Protein AF-X1FT51-F1 (afdb_monomer)

Sequence (101 aa):
EKIKFENGLMIKLYLPLTEISEFQRIFDLLFQFLKIDKYLILNDMIDGKNLLKSIYGNLSFLDSYNPLKNLKWNNKDKIWMNHKLFNEKFEPIYPDLIPKE

Mean predicted aligned error: 13.95 Å

pLDDT: mean 81.31, std 9.32, range [43.72, 96.0]

Secondary structure (DSSP, 8-state):
-----S---------TT--HHHHHHHHHHHHHHHT----------S-HHHHHHHHHS--TTGGG--GGGGEEEETTTTEEEETTTB-TTS-BSSPPSS---

Organism: NCBI:txid412755

Radius of gyration: 22.02 Å; Cα contacts (8 Å, |Δi|>4): 41; chains: 1; bounding box: 54×42×45 Å

Solvent-accessible surface area (backbone atoms only — not comparable to full-atom values): 7027 Å² total; per-residue (Å²): 133,85,88,78,80,91,79,84,88,86,83,90,81,90,68,94,89,59,60,63,70,60,52,50,55,53,51,51,52,51,30,59,75,69,68,56,90,84,81,83,87,86,70,89,85,62,62,65,68,57,55,49,31,74,76,62,52,74,64,78,59,59,84,74,58,59,76,66,77,50,46,43,80,36,84,88,81,74,43,78,39,47,62,90,50,25,47,99,86,69,44,68,71,62,79,74,93,60,85,80,131

Foldseek 3Di:
DPDDDPDDDDDDDDDPPDDPVVVVVVVVVVCVVVVPPDDDDDDPPDDVVVVCCVVPPDPPVVVVDDPLVQWDQDPPVRDTDGCVQAPPVRHGPDDPPDDDD

Structure (mmCIF, N/CA/C/O backbone):
data_AF-X1FT51-F1
#
_entry.id   AF-X1FT51-F1
#
loop_
_atom_site.group_PDB
_atom_site.id
_atom_site.type_symbol
_atom_site.label_atom_id
_atom_site.label_alt_id
_atom_site.label_comp_id
_atom_site.label_asym_id
_atom_site.label_entity_id
_atom_site.label_seq_id
_atom_site.pdbx_PDB_ins_code
_atom_site.Cartn_x
_atom_site.Cartn_y
_atom_site.Cartn_z
_atom_site.occupancy
_atom_site.B_iso_or_equiv
_atom_site.auth_seq_id
_atom_site.auth_comp_id
_atom_site.auth_asym_id
_atom_site.auth_atom_id
_atom_site.pdbx_PDB_model_num
ATOM 1 N N . GLU A 1 1 ? -2.867 3.185 23.773 1.00 43.72 1 GLU A N 1
ATOM 2 C CA . GLU A 1 1 ? -2.922 1.721 23.989 1.00 43.72 1 GLU A CA 1
ATOM 3 C C . GLU A 1 1 ? -2.893 0.993 22.649 1.00 43.72 1 GLU A C 1
ATOM 5 O O . GLU A 1 1 ? -3.484 1.491 21.698 1.00 43.72 1 GLU A O 1
ATOM 10 N N . LYS A 1 2 ? -2.208 -0.155 22.540 1.00 52.22 2 LYS A N 1
ATOM 11 C CA . LYS A 1 2 ? -2.336 -1.032 21.361 1.00 52.22 2 LYS A CA 1
ATOM 12 C C . LYS A 1 2 ? -3.618 -1.846 21.515 1.00 52.22 2 LYS A C 1
ATOM 14 O O . LYS A 1 2 ? -3.695 -2.685 22.406 1.00 52.22 2 LYS A O 1
ATOM 19 N N . ILE A 1 3 ? -4.601 -1.604 20.652 1.00 59.88 3 ILE A N 1
ATOM 20 C CA . ILE A 1 3 ? -5.834 -2.395 20.599 1.00 59.88 3 ILE A CA 1
ATOM 21 C C . ILE A 1 3 ? -5.450 -3.830 20.205 1.00 59.88 3 ILE A C 1
ATOM 23 O O . ILE A 1 3 ? -4.977 -4.060 19.092 1.00 59.88 3 ILE A O 1
ATOM 27 N N . LYS A 1 4 ? -5.608 -4.787 21.124 1.00 54.03 4 LYS A N 1
ATOM 28 C CA . LYS A 1 4 ? -5.495 -6.222 20.837 1.00 54.03 4 LYS A CA 1
ATOM 29 C C . LYS A 1 4 ? -6.875 -6.726 20.424 1.00 54.03 4 LYS A C 1
ATOM 31 O O . LYS A 1 4 ? -7.795 -6.719 21.232 1.00 54.03 4 LYS A O 1
ATOM 36 N N . PHE A 1 5 ? -7.019 -7.136 19.170 1.00 60.41 5 PHE A N 1
ATOM 37 C CA . PHE A 1 5 ? -8.207 -7.852 18.712 1.00 60.41 5 PHE A CA 1
ATOM 38 C C . PHE A 1 5 ? -8.041 -9.330 19.079 1.00 60.41 5 PHE A C 1
ATOM 40 O O . PHE A 1 5 ? -7.095 -9.962 18.616 1.00 60.41 5 PHE A O 1
ATOM 47 N N . GLU A 1 6 ? -8.911 -9.861 19.940 1.00 64.50 6 GLU A N 1
ATOM 48 C CA . GLU A 1 6 ? -8.866 -11.276 20.347 1.00 64.50 6 GLU A CA 1
ATOM 49 C C . GLU A 1 6 ? -9.594 -12.185 19.354 1.00 64.50 6 GLU A C 1
ATOM 51 O O . GLU A 1 6 ? -9.133 -13.291 19.100 1.00 64.50 6 GLU A O 1
ATOM 56 N N . ASN A 1 7 ? -10.681 -11.699 18.742 1.00 71.56 7 ASN A N 1
ATOM 57 C CA . ASN A 1 7 ? -11.475 -12.426 17.754 1.00 71.56 7 ASN A CA 1
ATOM 58 C C . ASN A 1 7 ? -11.907 -11.471 16.632 1.00 71.56 7 ASN A C 1
ATOM 60 O O . ASN A 1 7 ? -12.375 -10.365 16.899 1.00 71.56 7 ASN A O 1
ATOM 64 N N . GLY A 1 8 ? -11.749 -11.895 15.380 1.00 73.81 8 GLY A N 1
ATOM 65 C CA . GLY A 1 8 ? -12.157 -11.142 14.196 1.00 73.81 8 GLY A CA 1
ATOM 66 C C . GLY A 1 8 ? -12.729 -12.078 13.137 1.00 73.81 8 GLY A C 1
ATOM 67 O O . GLY A 1 8 ? -12.371 -13.254 13.087 1.00 73.81 8 GLY A O 1
ATOM 68 N N . LEU A 1 9 ? -13.629 -11.562 12.303 1.00 80.00 9 LEU A N 1
ATOM 69 C CA . LEU A 1 9 ? -14.223 -12.305 11.196 1.00 80.00 9 LEU A CA 1
ATOM 70 C C . LEU A 1 9 ? -13.589 -11.841 9.884 1.00 80.00 9 LEU A C 1
ATOM 72 O O . LEU A 1 9 ? -13.661 -10.662 9.543 1.00 80.00 9 LEU A O 1
ATOM 76 N N . MET A 1 10 ? -12.992 -12.770 9.140 1.00 82.69 10 MET A N 1
ATOM 77 C CA . MET A 1 10 ? -12.526 -12.527 7.777 1.00 82.69 10 MET A CA 1
ATOM 78 C C . MET A 1 10 ? -13.498 -13.181 6.798 1.00 82.69 10 MET A C 1
ATOM 80 O O . MET A 1 10 ? -13.718 -14.389 6.855 1.00 82.69 10 MET A O 1
ATOM 84 N N . ILE A 1 11 ? -14.041 -12.390 5.875 1.00 81.56 11 ILE A N 1
ATOM 85 C CA . ILE A 1 11 ? -14.879 -12.886 4.782 1.00 81.56 11 ILE A CA 1
ATOM 86 C C . ILE A 1 11 ? -14.141 -12.610 3.475 1.00 81.56 11 ILE A C 1
ATOM 88 O O . ILE A 1 11 ? -13.855 -11.459 3.153 1.00 81.56 11 ILE A O 1
ATOM 92 N N . LYS A 1 12 ? -13.822 -13.667 2.723 1.00 83.31 12 LYS A N 1
ATOM 93 C CA . LYS A 1 12 ? -13.254 -13.552 1.376 1.00 83.31 12 LYS A CA 1
ATOM 94 C C . LYS A 1 12 ? -14.362 -13.776 0.355 1.00 83.31 12 LYS A C 1
ATOM 96 O O . LYS A 1 12 ? -14.964 -14.845 0.331 1.00 83.31 12 LYS A O 1
ATOM 101 N N . LEU A 1 13 ? -14.615 -12.772 -0.476 1.00 80.38 13 LEU A N 1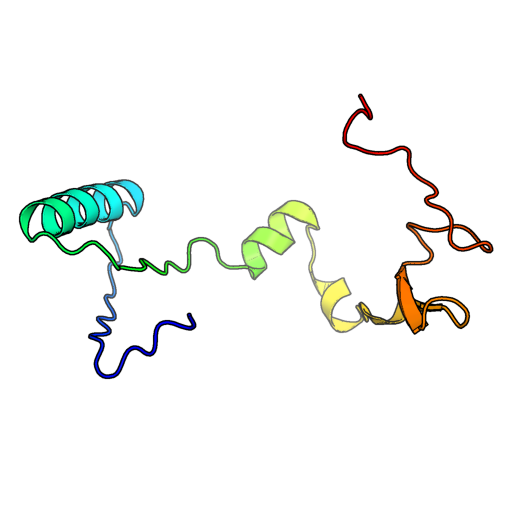
ATOM 102 C CA . LEU A 1 13 ? -15.646 -12.802 -1.511 1.00 80.38 13 LEU A CA 1
ATOM 103 C C . LEU A 1 13 ? -14.990 -12.747 -2.891 1.00 80.38 13 LEU A C 1
ATOM 105 O O . LEU A 1 13 ? -13.998 -12.047 -3.080 1.00 80.38 13 LEU A O 1
ATOM 109 N N . TYR A 1 14 ? -15.547 -13.484 -3.850 1.00 81.06 14 TYR A N 1
ATOM 110 C CA . TYR A 1 14 ? -15.173 -13.391 -5.258 1.00 81.06 14 TYR A CA 1
ATOM 111 C C . TYR A 1 14 ? -16.366 -12.855 -6.043 1.00 81.06 14 TYR A C 1
ATOM 113 O O . TYR A 1 14 ? -17.401 -13.514 -6.128 1.00 81.06 14 TYR A O 1
ATOM 121 N N . LEU A 1 15 ? -16.225 -11.641 -6.572 1.00 77.75 15 LEU A N 1
ATOM 122 C CA . LEU A 1 15 ? -17.309 -10.882 -7.187 1.00 77.75 15 LEU A CA 1
ATOM 123 C C . LEU A 1 15 ? -16.901 -10.448 -8.607 1.00 77.75 15 LEU A C 1
ATOM 125 O O . LEU A 1 15 ? -16.344 -9.367 -8.782 1.00 77.75 15 LEU A O 1
ATOM 129 N N . PRO A 1 16 ? -17.122 -11.293 -9.631 1.00 71.94 16 PRO A N 1
ATOM 130 C CA . PRO A 1 16 ? -16.562 -11.088 -10.971 1.00 71.94 16 PRO A CA 1
ATOM 131 C C . PRO A 1 16 ? -17.238 -9.977 -11.792 1.00 71.94 16 PRO A C 1
ATOM 133 O O . PRO A 1 16 ? -16.656 -9.508 -12.763 1.00 71.94 16 PRO A O 1
ATOM 136 N N . LEU A 1 17 ? -18.458 -9.567 -11.433 1.00 78.25 17 LEU A N 1
ATOM 137 C CA . LEU A 1 17 ? -19.267 -8.581 -12.167 1.00 78.25 17 LEU A CA 1
ATOM 138 C C . LEU A 1 17 ? -19.807 -7.498 -11.229 1.00 78.25 17 LEU A C 1
ATOM 140 O O . LEU A 1 17 ? -20.964 -7.098 -11.320 1.00 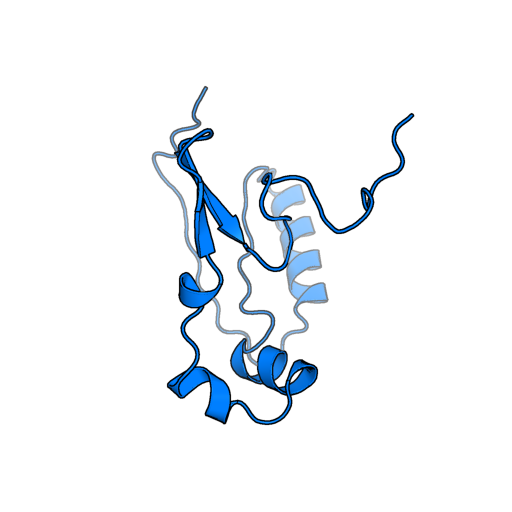78.25 17 LEU A O 1
ATOM 144 N N . THR A 1 18 ? -18.991 -7.074 -10.270 1.00 78.50 18 THR A N 1
ATOM 145 C CA . THR A 1 18 ? -19.416 -6.116 -9.252 1.00 78.50 18 THR A CA 1
ATOM 146 C C . THR A 1 18 ? -18.630 -4.828 -9.372 1.00 78.50 18 THR A C 1
ATOM 148 O O . THR A 1 18 ? -17.401 -4.832 -9.400 1.00 78.50 18 THR A O 1
ATOM 151 N N . GLU A 1 19 ? -19.354 -3.713 -9.414 1.00 82.12 19 GLU A N 1
ATOM 152 C CA . GLU A 1 19 ? -18.750 -2.398 -9.293 1.00 82.12 19 GLU A CA 1
ATOM 153 C C . GLU A 1 19 ? -18.266 -2.208 -7.849 1.00 82.12 19 GLU A C 1
ATOM 155 O O . GLU A 1 19 ? -19.047 -2.213 -6.896 1.00 82.12 19 GLU A O 1
ATOM 160 N N . ILE A 1 20 ? -16.953 -2.073 -7.680 1.00 81.50 20 ILE A N 1
ATOM 161 C CA . ILE A 1 20 ? -16.300 -1.989 -6.367 1.00 81.50 20 ILE A CA 1
ATOM 162 C C . ILE A 1 20 ? -16.835 -0.812 -5.546 1.00 81.50 20 ILE A C 1
ATOM 164 O O . ILE A 1 20 ? -17.069 -0.962 -4.348 1.00 81.50 20 ILE A O 1
ATOM 168 N N . SER A 1 21 ? -17.040 0.340 -6.184 1.00 82.00 21 SER A N 1
ATOM 169 C CA . SER A 1 21 ? -17.587 1.552 -5.564 1.00 82.00 21 SER A CA 1
ATOM 170 C C . SER A 1 21 ? -18.980 1.312 -4.997 1.00 82.00 21 SER A C 1
ATOM 172 O O . SER A 1 21 ? -19.263 1.684 -3.858 1.00 82.00 21 SER A O 1
ATOM 174 N N . GLU A 1 22 ? -19.850 0.657 -5.766 1.00 86.06 22 GLU A N 1
ATOM 175 C CA . GLU A 1 22 ? -21.198 0.332 -5.312 1.00 86.06 22 GLU A CA 1
ATOM 176 C C . GLU A 1 22 ? -21.174 -0.688 -4.167 1.00 86.06 22 GLU A C 1
ATOM 178 O O . GLU A 1 22 ? -21.875 -0.509 -3.169 1.00 86.06 22 GLU A O 1
ATOM 183 N N . PHE A 1 23 ? -20.315 -1.707 -4.263 1.00 87.62 23 PHE A N 1
ATOM 184 C CA . PHE A 1 23 ? -20.112 -2.683 -3.194 1.00 87.62 23 PHE A CA 1
ATOM 185 C C . PHE A 1 23 ? -19.663 -2.019 -1.888 1.00 87.62 23 PHE A C 1
ATOM 187 O O . PHE A 1 23 ? -20.269 -2.259 -0.844 1.00 87.62 23 PHE A O 1
ATOM 194 N N . GLN A 1 24 ? -18.644 -1.155 -1.948 1.00 87.44 24 GLN A N 1
ATOM 195 C CA . GLN A 1 24 ? -18.143 -0.414 -0.788 1.00 87.44 24 GLN A CA 1
ATOM 196 C C . GLN A 1 24 ? -19.254 0.427 -0.159 1.00 87.44 24 GLN A C 1
ATOM 198 O O . GLN A 1 24 ? -19.511 0.297 1.034 1.00 87.44 24 GLN A O 1
ATOM 203 N N . ARG A 1 25 ? -19.997 1.187 -0.973 1.00 90.81 25 ARG A N 1
ATOM 204 C CA . ARG A 1 25 ? -21.117 2.014 -0.506 1.00 90.81 25 ARG A CA 1
ATOM 205 C C . ARG A 1 25 ? -22.182 1.198 0.231 1.00 90.81 25 ARG A C 1
ATOM 207 O O . ARG A 1 25 ? -22.681 1.633 1.267 1.00 90.81 25 ARG A O 1
ATOM 214 N N . ILE A 1 26 ? -22.570 0.040 -0.304 1.00 91.50 26 ILE A N 1
ATOM 215 C CA . ILE A 1 26 ? -23.583 -0.822 0.326 1.00 91.50 26 ILE A CA 1
ATOM 216 C C . ILE A 1 26 ? -23.062 -1.388 1.650 1.00 91.50 26 ILE A C 1
ATOM 218 O O . ILE A 1 26 ? -23.801 -1.402 2.635 1.00 91.50 26 ILE A O 1
ATOM 222 N N . PHE A 1 27 ? -21.804 -1.828 1.694 1.00 90.56 27 PHE A N 1
ATOM 223 C CA . PHE A 1 27 ? -21.201 -2.361 2.915 1.00 90.56 27 PHE A CA 1
ATOM 224 C C . PHE A 1 27 ? -21.022 -1.296 3.996 1.00 90.56 27 PHE A C 1
ATOM 226 O O . PHE A 1 27 ? -21.295 -1.584 5.158 1.00 90.56 27 PHE A O 1
ATOM 233 N N . ASP A 1 28 ? -20.667 -0.067 3.626 1.00 90.31 28 ASP A N 1
ATOM 234 C CA . ASP A 1 28 ? -20.593 1.057 4.560 1.00 90.31 28 ASP A CA 1
ATOM 235 C C . ASP A 1 28 ? -21.963 1.329 5.199 1.00 90.31 28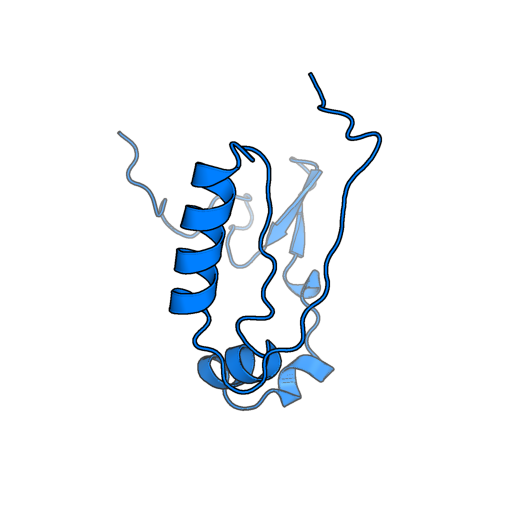 ASP A C 1
ATOM 237 O O . ASP A 1 28 ? -22.071 1.422 6.421 1.00 90.31 28 ASP A O 1
ATOM 241 N N . LEU A 1 29 ? -23.034 1.368 4.395 1.00 94.38 29 LEU A N 1
ATOM 242 C CA . LEU A 1 29 ? -24.404 1.538 4.898 1.00 94.38 29 LEU A CA 1
ATOM 243 C C . LEU A 1 29 ? -24.829 0.383 5.813 1.00 94.38 29 LEU A C 1
ATOM 245 O O . LEU A 1 29 ? -25.440 0.607 6.859 1.00 94.38 29 LEU A O 1
ATOM 249 N N . LEU A 1 30 ? -24.504 -0.854 5.431 1.00 93.69 30 LEU A N 1
ATOM 250 C CA . LEU A 1 30 ? -24.810 -2.045 6.219 1.00 93.69 30 LEU A CA 1
ATOM 251 C C . LEU A 1 30 ? -24.085 -2.013 7.571 1.00 93.69 30 LEU A C 1
ATOM 253 O O . LEU A 1 30 ? -24.693 -2.259 8.611 1.00 93.69 30 LEU A O 1
ATOM 257 N N . PHE A 1 31 ? -22.794 -1.694 7.577 1.00 93.12 31 PHE A N 1
ATOM 258 C CA . PHE A 1 31 ? -21.992 -1.636 8.795 1.00 93.12 31 PHE A CA 1
ATOM 259 C C . PHE A 1 31 ? -22.377 -0.459 9.680 1.00 93.12 31 PHE A C 1
ATOM 261 O O . PHE A 1 31 ? -22.461 -0.631 10.895 1.00 93.12 31 PHE A O 1
ATOM 268 N N . GLN A 1 32 ? -22.732 0.684 9.094 1.00 92.94 32 GLN A N 1
ATOM 269 C CA . GLN A 1 32 ? -23.319 1.799 9.829 1.00 92.94 32 GLN A CA 1
ATOM 270 C C . GLN A 1 32 ? -24.635 1.390 10.505 1.00 92.94 32 GLN A C 1
ATOM 272 O O . GLN A 1 32 ? -24.829 1.663 11.690 1.00 92.94 32 GLN A O 1
ATOM 277 N N . PHE A 1 33 ? -25.523 0.696 9.785 1.00 96.00 33 PHE A N 1
ATOM 278 C CA . PHE A 1 33 ? -26.780 0.186 10.338 1.00 96.00 33 PHE A CA 1
ATOM 279 C C . PHE A 1 33 ? -26.546 -0.807 11.488 1.00 96.00 33 PHE A C 1
ATOM 281 O O . PHE A 1 33 ? -27.220 -0.741 12.516 1.00 96.00 33 PHE A O 1
ATOM 288 N N . LEU A 1 34 ? -25.554 -1.691 11.344 1.00 94.44 34 LEU A N 1
ATOM 289 C CA . LEU A 1 34 ? -25.178 -2.686 12.353 1.00 94.44 34 LEU A CA 1
ATOM 290 C C . LEU A 1 34 ? -24.296 -2.129 13.485 1.00 94.44 34 LEU A C 1
ATOM 292 O O . LEU A 1 34 ? -23.979 -2.876 14.410 1.00 94.44 34 LEU A O 1
ATOM 296 N N . LYS A 1 35 ? -23.916 -0.842 13.442 1.00 93.38 35 LYS A N 1
ATOM 297 C CA . LYS A 1 35 ? -22.985 -0.193 14.387 1.00 93.38 35 LYS A CA 1
ATOM 298 C C . LYS A 1 35 ? -21.627 -0.905 14.481 1.00 93.38 35 LYS A C 1
ATOM 300 O O . LYS A 1 35 ? -21.092 -1.134 15.565 1.00 93.38 35 LYS A O 1
ATOM 305 N N . ILE A 1 36 ? -21.095 -1.310 13.330 1.00 89.62 36 ILE A N 1
ATOM 306 C CA . ILE A 1 36 ? -19.757 -1.888 13.204 1.00 89.62 36 ILE A CA 1
ATOM 307 C C . ILE A 1 36 ? -18.784 -0.757 12.877 1.00 89.62 36 ILE A C 1
ATOM 309 O O . ILE A 1 36 ? -18.650 -0.344 11.730 1.00 89.62 36 ILE A O 1
ATOM 313 N N . ASP A 1 37 ? -18.070 -0.286 13.895 1.00 83.56 37 ASP A N 1
ATOM 314 C CA . ASP A 1 37 ? -17.216 0.905 13.773 1.00 83.56 37 ASP A CA 1
ATOM 315 C C . ASP A 1 37 ? -15.785 0.583 13.305 1.00 83.56 37 ASP A C 1
ATOM 317 O O . ASP A 1 37 ? -15.011 1.471 12.954 1.00 83.56 37 ASP A O 1
ATOM 321 N N . LYS A 1 38 ? -15.393 -0.696 13.354 1.00 85.31 38 LYS A N 1
ATOM 322 C CA . LYS A 1 38 ? -14.028 -1.158 13.063 1.00 85.31 38 LYS A CA 1
ATOM 323 C C . LYS A 1 38 ? -14.057 -2.250 12.008 1.00 85.31 38 LYS A C 1
ATOM 325 O O . LYS A 1 38 ? -14.137 -3.433 12.334 1.00 85.31 38 LYS A O 1
ATOM 330 N N . TYR A 1 39 ? -13.961 -1.846 10.751 1.00 86.12 39 TYR A N 1
ATOM 331 C CA . TYR A 1 39 ? -13.862 -2.751 9.615 1.00 86.12 39 TYR A CA 1
ATOM 332 C C . TYR A 1 39 ? -12.782 -2.286 8.641 1.00 86.12 39 TYR A C 1
ATOM 334 O O . TYR A 1 39 ? -12.347 -1.136 8.657 1.00 86.12 39 TYR A O 1
ATOM 342 N N . LEU A 1 40 ? -12.331 -3.214 7.803 1.00 82.81 40 LEU A N 1
ATOM 343 C C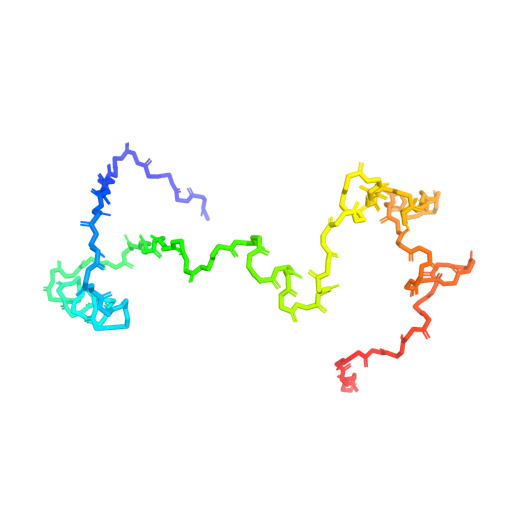A . LEU A 1 40 ? -11.364 -2.959 6.748 1.00 82.81 40 LEU A CA 1
ATOM 344 C C . LEU A 1 40 ? -11.821 -3.706 5.499 1.00 82.81 40 LEU A C 1
ATOM 346 O O . LEU A 1 40 ? -11.976 -4.926 5.533 1.00 82.81 40 LEU A O 1
ATOM 350 N N . ILE A 1 41 ? -12.021 -2.977 4.404 1.00 81.94 41 ILE A N 1
ATOM 351 C CA . ILE A 1 41 ? -12.293 -3.567 3.094 1.00 81.94 41 ILE A CA 1
ATOM 352 C C . ILE A 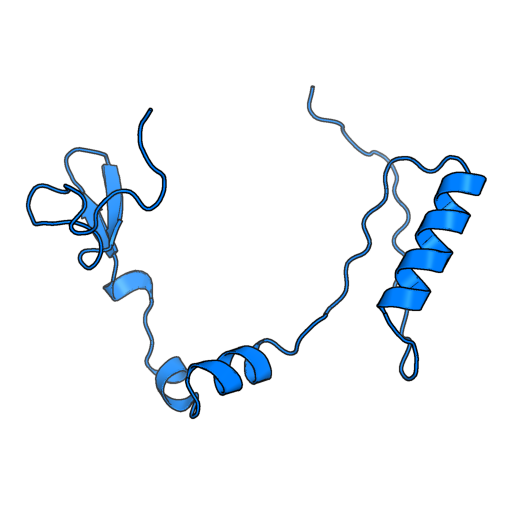1 41 ? -10.979 -3.555 2.319 1.00 81.94 41 ILE A C 1
ATOM 354 O O . ILE A 1 41 ? -10.500 -2.504 1.900 1.00 81.94 41 ILE A O 1
ATOM 358 N N . LEU A 1 42 ? -10.382 -4.734 2.158 1.00 77.75 42 LEU A N 1
ATOM 359 C CA . LEU A 1 42 ? -9.223 -4.928 1.295 1.00 77.75 42 LEU A CA 1
ATOM 360 C C . LEU A 1 42 ? -9.714 -5.355 -0.079 1.00 77.75 42 LEU A C 1
ATOM 362 O O . LEU A 1 42 ? -10.432 -6.346 -0.202 1.00 77.75 42 LEU A O 1
ATOM 366 N N . ASN A 1 43 ? -9.316 -4.611 -1.100 1.00 72.88 43 ASN A N 1
ATOM 367 C CA . ASN A 1 43 ? -9.610 -4.952 -2.475 1.00 72.88 43 ASN A CA 1
ATOM 368 C C . ASN A 1 43 ? -8.323 -4.929 -3.299 1.00 72.88 43 ASN A C 1
ATOM 370 O O . ASN A 1 43 ? -7.532 -3.990 -3.187 1.00 72.88 43 ASN A O 1
ATOM 374 N N . ASP A 1 44 ? -8.143 -5.938 -4.147 1.00 66.38 44 ASP A N 1
ATOM 375 C CA . ASP A 1 44 ? -7.071 -5.999 -5.137 1.00 66.38 44 ASP A CA 1
ATOM 376 C C . ASP A 1 44 ? -7.440 -5.070 -6.304 1.00 66.38 44 ASP A C 1
ATOM 378 O O . ASP A 1 44 ? -7.839 -5.505 -7.381 1.00 66.38 44 ASP A O 1
ATOM 382 N N . MET A 1 45 ? -7.393 -3.755 -6.067 1.00 63.41 45 MET A N 1
ATOM 383 C CA . MET A 1 45 ? -8.004 -2.789 -6.989 1.00 63.41 45 MET A CA 1
ATOM 384 C C . MET A 1 45 ? -7.290 -2.672 -8.335 1.00 63.41 45 MET A C 1
ATOM 386 O O . MET A 1 45 ? -7.901 -2.207 -9.292 1.00 63.41 45 MET A O 1
ATOM 390 N N . ILE A 1 46 ? -6.021 -3.071 -8.448 1.00 63.59 46 ILE A N 1
ATOM 391 C CA . ILE A 1 46 ? -5.280 -3.002 -9.710 1.00 63.59 46 ILE A CA 1
ATOM 392 C C . ILE A 1 46 ? -4.254 -4.134 -9.749 1.00 63.59 46 ILE A C 1
ATOM 394 O O . ILE A 1 46 ? -3.471 -4.299 -8.813 1.00 63.59 46 ILE A O 1
ATOM 398 N N . ASP A 1 47 ? -4.209 -4.880 -10.856 1.00 72.44 47 ASP A N 1
ATOM 399 C CA . ASP A 1 47 ? -3.074 -5.755 -11.152 1.00 72.44 47 ASP A CA 1
ATOM 400 C C . ASP A 1 47 ? -1.804 -4.894 -11.187 1.00 72.44 47 ASP A C 1
ATOM 402 O O . ASP A 1 47 ? -1.599 -4.099 -12.111 1.00 72.44 47 ASP A O 1
ATOM 406 N N . GLY A 1 48 ? -0.951 -5.044 -10.171 1.00 76.19 48 GLY A N 1
ATOM 407 C CA . GLY A 1 48 ? 0.283 -4.274 -10.037 1.00 76.19 48 GLY A CA 1
ATOM 408 C C . GLY A 1 48 ? 1.162 -4.355 -11.287 1.00 76.19 48 GLY A C 1
ATOM 409 O O . GLY A 1 48 ? 1.839 -3.387 -11.627 1.00 76.19 48 GLY A O 1
ATOM 410 N N . LYS A 1 49 ? 1.091 -5.456 -12.047 1.00 81.12 49 LYS A N 1
ATOM 411 C CA . LYS A 1 49 ? 1.786 -5.592 -13.329 1.00 81.12 49 LYS A CA 1
ATOM 412 C C . LYS A 1 49 ? 1.223 -4.644 -14.388 1.00 81.12 49 LYS A C 1
ATOM 414 O O . LYS A 1 49 ? 1.994 -4.059 -15.144 1.00 81.12 49 LYS A O 1
ATOM 419 N N . ASN A 1 50 ? -0.094 -4.469 -14.449 1.00 81.81 50 ASN A N 1
ATOM 420 C CA . ASN A 1 50 ? -0.734 -3.547 -15.388 1.00 81.81 50 ASN A CA 1
ATOM 421 C C . ASN A 1 50 ? -0.487 -2.084 -15.007 1.00 81.81 50 ASN A C 1
ATOM 423 O O . ASN A 1 50 ? -0.210 -1.280 -15.894 1.00 81.81 50 ASN A O 1
ATOM 427 N N . LEU A 1 51 ? -0.474 -1.760 -13.709 1.00 82.25 51 LEU A N 1
ATOM 428 C CA . LEU A 1 51 ? -0.080 -0.431 -13.228 1.00 82.25 51 LEU A CA 1
ATOM 429 C C . LEU A 1 51 ? 1.370 -0.094 -13.604 1.00 82.25 51 LEU A C 1
ATOM 431 O O . LEU A 1 51 ? 1.666 0.982 -14.117 1.00 82.25 51 LEU A O 1
ATOM 435 N N . LEU A 1 52 ? 2.295 -1.030 -13.382 1.00 84.50 52 LEU A N 1
ATOM 436 C CA . LEU A 1 52 ? 3.691 -0.824 -13.763 1.00 84.50 52 LEU A CA 1
ATOM 437 C C . LEU A 1 52 ? 3.829 -0.672 -15.283 1.00 84.50 52 LEU A C 1
ATOM 439 O O . LEU A 1 52 ? 4.579 0.190 -15.736 1.00 84.50 52 LEU A O 1
ATOM 443 N N . LYS A 1 53 ? 3.086 -1.458 -16.076 1.00 88.19 53 LYS A N 1
ATOM 444 C CA . LYS A 1 53 ? 3.070 -1.326 -17.542 1.00 88.19 53 LYS A CA 1
ATOM 445 C C . LYS A 1 53 ? 2.535 0.025 -18.006 1.00 88.19 53 LYS A C 1
ATOM 447 O O . LYS A 1 53 ? 3.071 0.566 -18.964 1.00 88.19 53 LYS A O 1
ATOM 452 N N . SER A 1 54 ? 1.511 0.588 -17.363 1.00 85.19 54 SER A N 1
ATOM 453 C CA . SER A 1 54 ? 0.967 1.887 -17.784 1.00 85.19 54 SER A CA 1
ATOM 454 C C . SER A 1 54 ? 1.940 3.043 -17.545 1.00 85.19 54 SER A C 1
ATOM 456 O O . SER A 1 54 ? 1.890 4.031 -18.267 1.00 85.19 54 SER A O 1
ATOM 458 N N . ILE A 1 55 ? 2.826 2.922 -16.550 1.00 87.25 55 ILE A N 1
ATOM 459 C CA . ILE A 1 55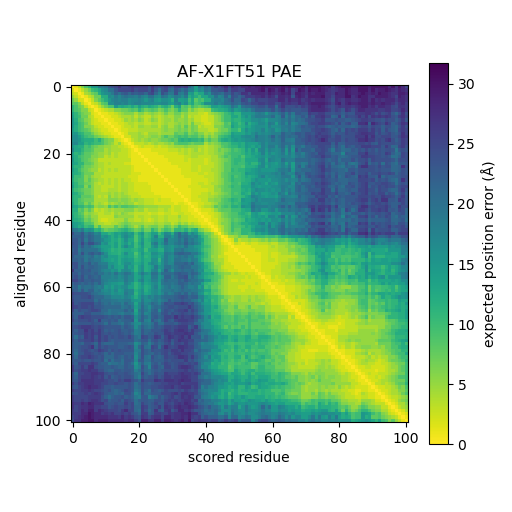 ? 3.817 3.954 -16.204 1.00 87.25 55 ILE A CA 1
ATOM 460 C C . ILE A 1 55 ? 5.120 3.764 -16.991 1.00 87.25 55 ILE A C 1
ATOM 462 O O . ILE A 1 55 ? 5.668 4.723 -17.528 1.00 87.25 55 ILE A O 1
ATOM 466 N N . TYR A 1 56 ? 5.630 2.533 -17.046 1.00 88.69 56 TYR A N 1
ATOM 467 C CA . TYR A 1 56 ? 6.969 2.232 -17.566 1.00 88.69 56 TYR A CA 1
ATOM 468 C C . TYR A 1 56 ? 6.961 1.523 -18.928 1.00 88.69 56 TYR A C 1
ATOM 470 O O . TYR A 1 56 ? 8.019 1.308 -19.518 1.00 88.69 56 TYR A O 1
ATOM 478 N N . GLY A 1 57 ? 5.790 1.148 -19.449 1.00 90.19 57 GLY A N 1
ATOM 479 C CA . GLY A 1 57 ? 5.657 0.401 -20.696 1.00 90.19 57 GLY A CA 1
ATOM 480 C C . GLY A 1 57 ? 6.142 -1.043 -20.553 1.00 90.19 57 GLY A C 1
ATOM 481 O O . GLY A 1 57 ? 5.5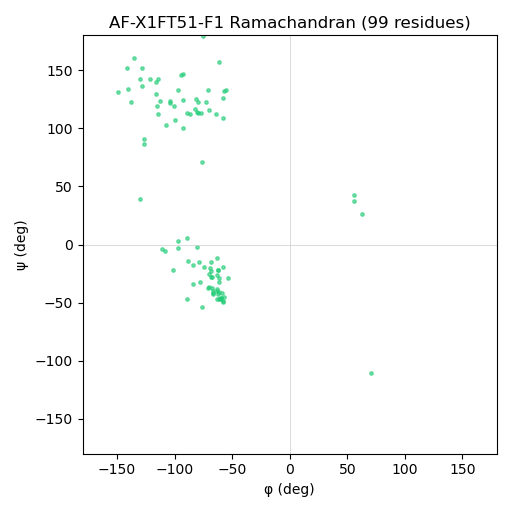05 -1.877 -19.907 1.00 90.19 57 GLY A O 1
ATOM 482 N N . ASN A 1 58 ? 7.268 -1.363 -21.192 1.00 90.88 58 ASN A N 1
ATOM 483 C CA . ASN A 1 58 ? 7.866 -2.695 -21.117 1.00 90.88 58 ASN A CA 1
ATOM 484 C C . ASN A 1 58 ? 8.467 -2.947 -19.720 1.00 90.88 58 ASN A C 1
ATOM 486 O O . ASN A 1 58 ? 9.220 -2.128 -19.205 1.00 90.88 58 ASN A O 1
ATOM 490 N N . LEU A 1 59 ? 8.172 -4.109 -19.130 1.00 92.44 59 LEU A N 1
ATOM 491 C CA . LEU A 1 59 ? 8.614 -4.487 -17.785 1.00 92.44 59 LEU A CA 1
ATOM 492 C C . LEU A 1 59 ? 9.876 -5.356 -17.737 1.00 92.44 59 LEU A C 1
ATOM 494 O O . LEU A 1 59 ? 10.290 -5.722 -16.642 1.00 92.44 59 LEU A O 1
ATOM 498 N N . SER A 1 60 ? 10.519 -5.663 -18.869 1.00 91.62 60 SER A N 1
ATOM 499 C CA . SER A 1 60 ? 11.745 -6.487 -18.896 1.00 91.62 60 SER A CA 1
ATOM 500 C C . SER A 1 60 ? 12.895 -5.917 -18.053 1.00 91.62 60 SER A C 1
ATOM 502 O O . SER A 1 60 ? 13.820 -6.633 -17.687 1.00 91.62 60 SER A O 1
ATOM 504 N N . PHE A 1 61 ? 12.859 -4.621 -17.720 1.00 88.06 61 PHE A N 1
ATOM 505 C CA . PHE A 1 61 ? 13.850 -4.019 -16.829 1.00 88.06 61 PHE A CA 1
ATOM 506 C C . PHE A 1 61 ? 13.750 -4.546 -15.390 1.00 88.06 61 PHE A C 1
ATOM 508 O O . PHE A 1 61 ? 14.774 -4.580 -14.707 1.00 88.06 61 PHE A O 1
ATOM 515 N N . LEU A 1 62 ? 12.561 -4.973 -14.935 1.00 88.31 62 LEU A N 1
ATOM 516 C CA . LEU A 1 62 ? 12.336 -5.454 -13.568 1.00 88.31 62 LEU A CA 1
ATOM 517 C C . LEU A 1 62 ? 13.179 -6.690 -13.244 1.00 88.31 62 LEU A C 1
ATOM 519 O O . LEU A 1 62 ? 13.651 -6.808 -12.118 1.00 88.31 62 LEU A O 1
ATOM 523 N N . ASP A 1 63 ? 13.456 -7.537 -14.238 1.00 88.88 63 ASP A N 1
ATOM 524 C CA . ASP A 1 63 ? 14.276 -8.747 -14.084 1.00 88.88 63 ASP A CA 1
ATOM 525 C C . ASP A 1 63 ? 15.724 -8.428 -13.671 1.00 88.88 63 ASP A C 1
ATOM 527 O O . ASP A 1 63 ? 16.403 -9.230 -13.032 1.00 88.88 63 ASP A O 1
ATOM 531 N N . SER A 1 64 ? 16.200 -7.229 -14.016 1.00 88.00 64 SER A N 1
ATOM 532 C CA . SER A 1 64 ? 17.542 -6.733 -13.684 1.00 88.00 64 SER A CA 1
ATOM 533 C C . SER A 1 64 ? 17.533 -5.594 -12.656 1.00 88.00 64 SER A C 1
ATOM 535 O O . SER A 1 64 ? 18.594 -5.116 -12.230 1.00 88.00 64 SER A O 1
ATOM 537 N N . TYR A 1 65 ? 16.344 -5.133 -12.257 1.00 84.75 65 TYR A N 1
ATOM 538 C CA . TYR A 1 65 ? 16.183 -3.976 -11.394 1.00 84.75 65 TYR A CA 1
ATOM 539 C C . TYR A 1 65 ? 16.493 -4.345 -9.945 1.00 84.75 65 TYR A C 1
ATOM 541 O O . TYR A 1 65 ? 15.7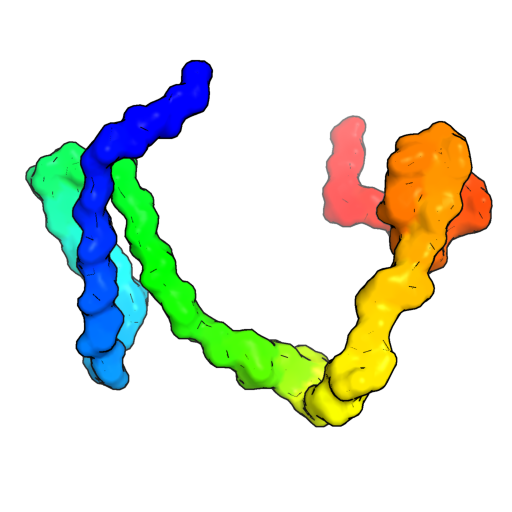63 -5.085 -9.293 1.00 84.75 65 TYR A O 1
ATOM 549 N N . ASN A 1 66 ? 17.575 -3.776 -9.413 1.00 83.62 66 ASN A N 1
ATOM 550 C CA . ASN A 1 66 ? 17.900 -3.872 -7.996 1.00 83.62 66 ASN A CA 1
ATOM 551 C C . ASN A 1 66 ? 17.637 -2.515 -7.317 1.00 83.62 66 ASN A C 1
ATOM 553 O O . ASN A 1 66 ? 18.470 -1.608 -7.446 1.00 83.62 66 ASN A O 1
ATOM 557 N N . PRO A 1 67 ? 16.525 -2.357 -6.573 1.00 78.06 67 PRO A N 1
ATOM 558 C CA . PRO A 1 67 ? 16.185 -1.096 -5.917 1.00 78.06 67 PRO A CA 1
ATOM 559 C C . PRO A 1 67 ? 17.239 -0.661 -4.890 1.00 78.06 67 PRO A C 1
ATOM 561 O O . PRO A 1 67 ? 17.457 0.539 -4.716 1.00 78.06 67 PRO A O 1
ATOM 564 N N . LEU A 1 68 ? 17.952 -1.612 -4.274 1.00 80.00 68 LEU A N 1
ATOM 565 C CA . LEU A 1 68 ? 18.968 -1.345 -3.253 1.00 80.00 68 LEU A CA 1
ATOM 566 C C . LEU A 1 68 ? 20.208 -0.647 -3.817 1.00 80.00 68 LEU A C 1
ATOM 568 O O . LEU A 1 68 ? 20.880 0.063 -3.077 1.00 80.00 68 LEU A O 1
ATOM 572 N N . LYS A 1 69 ? 20.482 -0.752 -5.128 1.00 81.25 69 LYS A N 1
ATOM 573 C CA . LYS A 1 69 ? 21.573 0.009 -5.771 1.00 81.25 69 LYS A CA 1
ATOM 574 C C . LYS A 1 69 ? 21.367 1.523 -5.685 1.00 81.25 69 LYS A C 1
ATOM 576 O O . LYS A 1 69 ? 22.325 2.279 -5.815 1.00 81.25 69 LYS A O 1
ATOM 581 N N . ASN A 1 70 ? 20.129 1.983 -5.482 1.00 81.94 70 ASN A N 1
ATOM 582 C CA . ASN A 1 70 ? 19.857 3.408 -5.321 1.00 81.94 70 ASN A CA 1
ATOM 583 C C . ASN A 1 70 ? 20.199 3.917 -3.912 1.00 81.94 70 ASN A C 1
ATOM 585 O O . ASN A 1 70 ? 20.323 5.126 -3.727 1.00 81.94 70 ASN A O 1
ATOM 589 N N . LEU A 1 71 ? 20.400 3.024 -2.941 1.00 86.00 71 LEU A N 1
ATOM 590 C CA . LEU A 1 71 ? 20.646 3.373 -1.549 1.00 86.00 71 LEU A CA 1
ATOM 591 C C . LEU A 1 71 ? 22.146 3.364 -1.234 1.00 86.00 71 LEU A C 1
ATOM 593 O O . LEU A 1 71 ? 22.865 2.419 -1.550 1.00 86.00 71 LEU A O 1
ATOM 597 N N . LYS A 1 72 ? 22.615 4.420 -0.571 1.00 85.38 72 LYS A N 1
ATOM 598 C CA . LYS A 1 72 ? 23.943 4.511 0.037 1.00 85.38 72 LYS A CA 1
ATOM 599 C C . LYS A 1 72 ? 23.783 4.658 1.544 1.00 85.38 72 LYS A C 1
ATOM 601 O O . LYS A 1 72 ? 22.885 5.355 2.015 1.00 85.38 72 LYS A O 1
ATOM 606 N N . TRP A 1 73 ? 24.644 3.987 2.296 1.00 86.25 73 TRP A N 1
ATOM 607 C CA . TRP A 1 73 ? 24.644 4.081 3.749 1.00 86.25 73 TRP A CA 1
ATOM 608 C C . TRP A 1 73 ? 25.187 5.443 4.189 1.00 86.25 73 TRP A C 1
ATOM 610 O O . TRP A 1 73 ? 26.316 5.802 3.848 1.00 86.25 73 TRP A O 1
ATOM 620 N N . ASN A 1 74 ? 24.392 6.195 4.948 1.00 83.38 74 ASN A N 1
ATOM 621 C CA . ASN A 1 74 ? 24.842 7.420 5.589 1.00 83.38 74 ASN A CA 1
ATOM 622 C C . ASN A 1 74 ? 25.480 7.083 6.944 1.00 83.38 74 ASN A C 1
ATOM 624 O O . ASN A 1 74 ? 24.811 6.667 7.890 1.00 83.38 74 ASN A O 1
ATOM 628 N N . ASN A 1 75 ? 26.794 7.294 7.046 1.00 83.62 75 ASN A N 1
ATOM 629 C CA . ASN A 1 75 ? 27.550 7.008 8.264 1.00 83.62 75 ASN A CA 1
ATOM 630 C C . ASN A 1 75 ? 27.242 7.951 9.433 1.00 83.62 75 ASN A C 1
ATOM 632 O O . ASN A 1 75 ? 27.447 7.535 10.577 1.00 83.62 75 ASN A O 1
ATOM 636 N N . LYS A 1 76 ? 26.783 9.176 9.149 1.00 84.25 76 LYS A N 1
ATOM 637 C CA . LYS 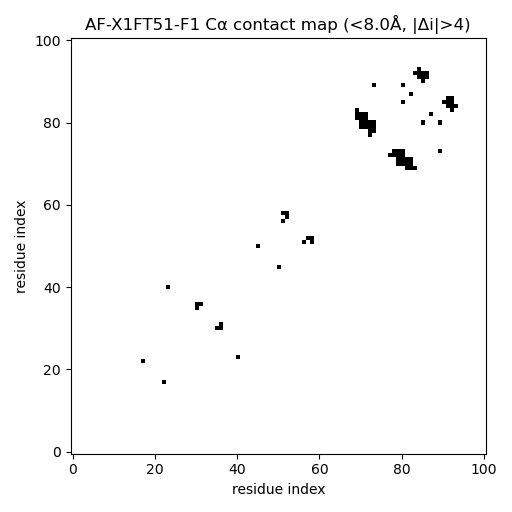A 1 76 ? 26.453 10.206 10.139 1.00 84.25 76 LYS A CA 1
ATOM 638 C C . LYS A 1 76 ? 25.118 9.896 10.810 1.00 84.25 76 LYS A C 1
ATOM 640 O O . LYS A 1 76 ? 25.075 9.753 12.026 1.00 84.25 76 LYS A O 1
ATOM 645 N N . ASP A 1 77 ? 24.079 9.693 10.003 1.00 81.56 77 ASP A N 1
ATOM 646 C CA . ASP A 1 77 ? 22.700 9.541 10.491 1.00 81.56 77 ASP A CA 1
ATOM 647 C C . ASP A 1 77 ? 22.265 8.069 10.642 1.00 81.56 77 ASP A C 1
ATOM 649 O O . ASP A 1 77 ? 21.167 7.791 11.114 1.00 81.56 77 ASP A O 1
ATOM 653 N N . LYS A 1 78 ? 23.130 7.109 10.269 1.00 86.69 78 LYS A N 1
ATOM 654 C CA . LYS A 1 78 ? 22.899 5.649 10.357 1.00 86.69 78 LYS A CA 1
ATOM 655 C C . LYS A 1 78 ? 21.630 5.177 9.634 1.00 86.69 78 LYS A C 1
ATOM 657 O O . LYS A 1 78 ? 20.949 4.258 10.086 1.00 86.69 78 LYS A O 1
ATOM 662 N N . ILE A 1 79 ? 21.339 5.785 8.487 1.00 83.12 79 ILE A N 1
ATOM 663 C CA . ILE A 1 79 ? 20.194 5.454 7.632 1.00 83.12 79 ILE A CA 1
ATOM 664 C C . ILE A 1 79 ? 20.636 5.210 6.187 1.00 83.12 79 ILE A C 1
ATOM 666 O O . ILE A 1 79 ? 21.632 5.758 5.712 1.00 83.12 79 ILE A O 1
ATOM 670 N N . TRP A 1 80 ? 19.882 4.384 5.463 1.00 81.88 80 TRP A N 1
ATOM 671 C CA . TRP A 1 80 ? 20.052 4.211 4.020 1.00 81.88 80 TRP A CA 1
ATOM 672 C C . TRP A 1 80 ? 19.384 5.369 3.280 1.00 81.88 80 TRP A C 1
ATOM 674 O O . TRP A 1 80 ? 18.185 5.590 3.429 1.00 81.88 80 TRP A O 1
ATOM 684 N N . MET A 1 81 ? 20.148 6.093 2.465 1.00 81.31 81 MET A N 1
ATOM 685 C CA . MET A 1 81 ? 19.671 7.275 1.746 1.00 81.31 81 MET A CA 1
ATOM 686 C C . MET A 1 81 ? 19.819 7.108 0.240 1.00 81.31 81 MET A C 1
ATOM 688 O O . MET A 1 81 ? 20.792 6.536 -0.251 1.00 81.31 81 MET A O 1
ATOM 692 N N . ASN A 1 82 ? 18.848 7.619 -0.514 1.00 85.44 82 ASN A N 1
ATOM 693 C CA . ASN A 1 82 ? 18.884 7.558 -1.968 1.00 85.44 82 ASN A CA 1
ATOM 694 C C . ASN A 1 82 ? 19.779 8.669 -2.532 1.00 85.44 82 ASN A C 1
ATOM 696 O O . ASN A 1 82 ? 19.433 9.843 -2.458 1.00 85.44 82 ASN A O 1
ATOM 700 N N . HIS A 1 83 ? 20.897 8.306 -3.156 1.00 80.75 83 HIS A N 1
ATOM 701 C CA . HIS A 1 83 ? 21.854 9.270 -3.719 1.00 80.75 83 HIS A CA 1
ATOM 702 C C . HIS A 1 83 ? 21.286 10.144 -4.853 1.00 80.75 83 HIS A C 1
ATOM 704 O O . HIS A 1 83 ? 21.927 11.100 -5.266 1.00 80.75 83 HIS A O 1
ATOM 710 N N . LYS A 1 84 ? 20.103 9.813 -5.387 1.00 83.81 84 LYS A N 1
ATOM 711 C CA . LYS A 1 84 ? 19.387 10.648 -6.364 1.00 83.81 84 LYS A CA 1
ATOM 712 C C . LYS A 1 84 ? 18.555 11.751 -5.713 1.00 83.81 84 LYS A C 1
ATOM 714 O O . LYS A 1 84 ? 18.131 12.665 -6.407 1.00 83.81 84 LYS A O 1
ATOM 719 N N . LEU A 1 85 ? 18.272 11.627 -4.417 1.00 84.56 85 LEU A N 1
ATOM 720 C CA . LEU A 1 85 ? 17.486 12.589 -3.643 1.00 84.56 85 LEU A CA 1
ATOM 721 C C . LEU A 1 85 ? 18.373 13.502 -2.792 1.00 84.56 85 LEU A C 1
ATOM 723 O O . LEU A 1 85 ? 17.940 14.594 -2.436 1.00 84.56 85 LEU A O 1
ATOM 727 N N . PHE A 1 86 ? 19.599 13.068 -2.485 1.00 83.19 86 PHE A N 1
ATOM 728 C CA . PHE A 1 86 ? 20.504 13.752 -1.565 1.00 83.19 86 PHE A CA 1
ATOM 729 C C . PHE A 1 86 ? 21.900 13.945 -2.167 1.00 83.19 86 PHE A C 1
ATOM 731 O O . PHE A 1 86 ? 22.401 13.061 -2.864 1.00 83.19 86 PHE A O 1
ATOM 738 N N . ASN A 1 87 ? 22.529 15.088 -1.883 1.00 82.19 87 ASN A N 1
ATOM 739 C CA . ASN A 1 87 ? 23.892 15.406 -2.310 1.00 82.19 87 ASN A CA 1
ATOM 740 C C . ASN A 1 87 ? 24.949 14.642 -1.474 1.00 82.19 87 ASN A C 1
ATOM 742 O O . ASN A 1 87 ? 24.619 13.889 -0.558 1.00 82.19 87 ASN A O 1
ATOM 746 N N . GLU A 1 88 ? 26.241 14.836 -1.762 1.00 79.94 88 GLU A N 1
ATOM 747 C CA . GLU A 1 88 ? 27.344 14.181 -1.026 1.00 79.94 88 GLU A CA 1
ATOM 748 C C . GLU A 1 88 ? 27.406 14.554 0.465 1.00 79.94 88 GLU A C 1
ATOM 750 O O . GLU A 1 88 ? 27.958 13.807 1.271 1.00 79.94 88 GLU A O 1
ATOM 755 N N . LYS A 1 89 ? 26.812 15.691 0.840 1.00 80.00 89 LYS A N 1
ATOM 756 C CA . LYS A 1 89 ? 26.662 16.147 2.227 1.00 80.00 89 LYS A CA 1
ATOM 757 C C . LYS A 1 89 ? 25.372 15.635 2.883 1.00 80.00 89 LYS A C 1
ATOM 759 O O . LYS A 1 89 ? 25.100 15.998 4.024 1.00 80.00 89 LYS A O 1
ATOM 764 N N . PHE A 1 90 ? 24.615 14.777 2.191 1.00 74.38 90 PHE A N 1
ATOM 765 C CA . PHE A 1 90 ? 23.306 14.252 2.588 1.00 74.38 90 PHE A CA 1
ATOM 766 C C . PHE A 1 90 ? 22.200 15.311 2.731 1.00 74.38 90 PHE A C 1
ATOM 768 O O . PHE A 1 90 ? 21.221 15.103 3.443 1.00 74.38 90 PHE A O 1
ATOM 775 N N . GLU A 1 91 ? 22.310 16.426 2.013 1.00 82.19 91 GLU A N 1
ATOM 776 C CA . GLU A 1 91 ? 21.266 17.452 1.946 1.00 82.19 91 GLU A CA 1
ATOM 777 C C . GLU A 1 91 ? 20.336 17.185 0.750 1.00 82.19 91 GLU A C 1
ATOM 779 O O . GLU A 1 91 ? 20.804 16.674 -0.275 1.00 82.19 91 GLU A O 1
ATOM 784 N N . PRO A 1 92 ? 19.033 17.509 0.839 1.00 85.44 92 PRO A N 1
ATOM 785 C CA . PRO A 1 92 ? 18.095 17.334 -0.268 1.00 85.44 92 PRO A CA 1
ATOM 786 C C . PRO A 1 92 ? 18.548 18.091 -1.523 1.00 85.44 92 PRO A C 1
ATOM 788 O O . PRO A 1 92 ? 18.901 19.265 -1.455 1.00 85.44 92 PRO A O 1
ATOM 791 N N . ILE A 1 93 ? 18.526 17.424 -2.679 1.00 85.31 93 ILE A N 1
ATOM 792 C CA . ILE A 1 93 ? 18.806 18.058 -3.982 1.00 85.31 93 ILE A CA 1
ATOM 793 C C . ILE A 1 93 ? 17.584 18.845 -4.466 1.00 85.31 93 ILE A C 1
ATOM 795 O O . ILE A 1 93 ? 17.714 19.863 -5.143 1.00 85.31 93 ILE A O 1
ATOM 799 N N . TYR A 1 94 ? 16.394 18.355 -4.127 1.00 83.25 94 TYR A N 1
ATOM 800 C CA . TYR A 1 94 ? 15.132 18.965 -4.512 1.00 83.25 94 TYR A CA 1
ATOM 801 C C . TYR A 1 94 ? 14.625 19.897 -3.410 1.00 83.25 94 TYR A C 1
ATOM 803 O O . TYR A 1 94 ? 14.822 19.594 -2.229 1.00 83.25 94 TYR A O 1
ATOM 811 N N . PRO A 1 95 ? 13.959 21.004 -3.780 1.00 81.81 95 PRO A N 1
ATOM 812 C CA . PRO A 1 95 ? 13.276 21.849 -2.813 1.00 81.81 95 PRO A CA 1
ATOM 813 C C . PRO A 1 95 ? 12.171 21.062 -2.104 1.00 81.81 95 PRO A C 1
ATOM 815 O O . PRO A 1 95 ? 11.655 20.071 -2.632 1.00 81.81 95 PRO A O 1
ATOM 818 N N . ASP A 1 96 ? 11.792 21.523 -0.914 1.00 79.69 96 ASP A N 1
ATOM 819 C CA . ASP A 1 96 ? 10.671 20.939 -0.190 1.00 79.69 96 ASP A CA 1
ATOM 820 C C . ASP A 1 96 ? 9.404 21.014 -1.053 1.00 79.69 96 ASP A C 1
ATOM 822 O O . ASP A 1 96 ? 9.014 22.078 -1.533 1.00 79.69 96 ASP A O 1
ATOM 826 N N . LEU A 1 97 ? 8.756 19.864 -1.254 1.00 76.69 97 LEU A N 1
ATOM 827 C CA . LEU A 1 97 ? 7.491 19.773 -1.996 1.00 76.69 97 LEU A CA 1
ATOM 828 C C . LEU A 1 97 ? 6.328 20.432 -1.243 1.00 76.69 97 LEU A C 1
ATOM 830 O O . LEU A 1 97 ? 5.268 20.667 -1.818 1.00 76.69 97 LEU A O 1
ATOM 834 N N . ILE A 1 98 ? 6.527 20.693 0.049 1.00 79.94 98 ILE A N 1
ATOM 835 C CA . ILE A 1 98 ? 5.570 21.338 0.935 1.00 79.94 98 ILE A CA 1
ATOM 836 C C . ILE A 1 98 ? 6.169 22.698 1.312 1.00 79.94 98 ILE A C 1
ATOM 838 O O . ILE A 1 98 ? 7.289 22.725 1.831 1.00 79.94 98 ILE A O 1
ATOM 842 N N . PRO A 1 99 ? 5.464 23.816 1.063 1.00 69.56 99 PRO A N 1
ATOM 843 C CA . PRO A 1 99 ? 5.903 25.130 1.512 1.00 69.56 99 PRO A CA 1
ATOM 844 C C . PRO A 1 99 ? 6.143 25.123 3.024 1.00 69.56 99 PRO A C 1
ATOM 846 O O . PRO A 1 99 ? 5.313 24.621 3.781 1.00 69.56 99 PRO A O 1
ATOM 849 N N . LYS A 1 100 ? 7.276 25.674 3.457 1.00 73.69 100 LYS A N 1
ATOM 850 C CA . LYS A 1 100 ? 7.517 25.966 4.872 1.00 73.69 100 LYS A CA 1
ATOM 851 C C . LYS A 1 100 ? 6.818 27.286 5.203 1.00 73.69 100 LYS A C 1
ATOM 853 O O . LYS A 1 100 ? 7.032 28.260 4.482 1.00 73.69 100 LYS A O 1
ATOM 858 N N . GLU A 1 101 ? 5.962 27.267 6.224 1.00 64.12 101 GLU A N 1
ATOM 859 C CA . GLU A 1 101 ? 5.335 28.465 6.812 1.00 64.12 101 GLU A CA 1
ATOM 860 C C . GLU A 1 101 ? 6.371 29.410 7.434 1.00 64.12 101 GLU A C 1
ATOM 862 O O . GLU A 1 101 ? 7.389 28.908 7.972 1.00 64.12 101 GLU A O 1
#